Protein AF-A0A3N1GKJ7-F1 (afdb_monomer_lite)

Organism: NCBI:txid56438

Sequence (97 aa):
MTTIDLFVDDSDIDVAIDDRDEGERRALELANRIRAVAAHDPGQAQRLVDELIVQLDRVLGGTFREYLDGVTREVADRALREAGSESSADLPSPANS

Foldseek 3Di:
DDDPPPPPPPPPPPPPCDVVNVVVVVVVVVVVVLVVCCVVPVPVSLVVVLVVLVVQCVVVVNCSLVVDDDPVSVSSVVSVVVVVVVVVVPDPDPPDD

pLDDT: mean 78.9, std 17.86, range [37.91, 97.56]

Radius of gyration: 22.9 Å; chains: 1; bounding box: 91×34×38 Å

Structure (mmCIF, N/CA/C/O backbone):
data_AF-A0A3N1GKJ7-F1
#
_entry.id   AF-A0A3N1GKJ7-F1
#
loop_
_atom_site.group_PDB
_atom_site.id
_atom_site.type_symbol
_atom_site.label_atom_id
_atom_site.label_alt_id
_atom_site.label_comp_id
_atom_site.label_asym_id
_atom_site.label_entity_id
_atom_site.label_seq_id
_atom_site.pdbx_PDB_ins_code
_atom_site.Cartn_x
_atom_site.Cartn_y
_atom_site.Cartn_z
_atom_site.occupancy
_atom_site.B_iso_or_equiv
_atom_site.auth_seq_id
_atom_site.auth_comp_id
_atom_site.auth_asym_id
_atom_site.auth_atom_id
_atom_site.pdbx_PDB_model_num
ATOM 1 N N . MET A 1 1 ? 51.864 11.158 15.029 1.00 39.88 1 MET A N 1
ATOM 2 C CA . MET A 1 1 ? 51.198 10.089 14.259 1.00 39.88 1 MET A CA 1
ATOM 3 C C . MET A 1 1 ? 50.599 9.156 15.293 1.00 39.88 1 MET A C 1
ATOM 5 O O . MET A 1 1 ? 51.300 8.282 15.782 1.00 39.88 1 MET A O 1
ATOM 9 N N . THR A 1 2 ? 49.386 9.456 15.749 1.00 37.91 2 THR A N 1
ATOM 10 C CA . THR A 1 2 ? 48.764 8.747 16.873 1.00 37.91 2 THR A CA 1
ATOM 11 C C . THR A 1 2 ? 47.584 7.971 16.316 1.00 37.91 2 THR A C 1
ATOM 13 O O . THR A 1 2 ? 46.654 8.563 15.774 1.00 37.91 2 THR A O 1
ATOM 16 N N . THR A 1 3 ? 47.718 6.651 16.362 1.00 46.62 3 THR A N 1
ATOM 17 C CA . THR A 1 3 ? 46.731 5.637 15.997 1.00 46.62 3 THR A CA 1
ATOM 18 C C . THR A 1 3 ? 45.405 5.933 16.692 1.00 46.62 3 THR A C 1
ATOM 20 O O . THR A 1 3 ? 45.358 6.002 17.916 1.00 46.62 3 THR A O 1
ATOM 23 N N . ILE A 1 4 ? 44.341 6.149 15.917 1.00 52.91 4 ILE A N 1
ATOM 24 C CA . ILE A 1 4 ? 42.975 6.118 16.442 1.00 52.91 4 ILE A CA 1
ATOM 25 C C . ILE A 1 4 ? 42.633 4.636 16.563 1.00 52.91 4 ILE A C 1
ATOM 27 O O . ILE A 1 4 ? 42.312 3.977 15.576 1.00 52.91 4 ILE A O 1
ATOM 31 N N . ASP A 1 5 ? 42.822 4.118 17.770 1.00 47.50 5 ASP A N 1
ATOM 32 C CA . ASP A 1 5 ? 42.326 2.823 18.211 1.00 47.50 5 ASP A CA 1
ATOM 33 C C . ASP A 1 5 ? 40.796 2.821 18.092 1.00 47.50 5 ASP A C 1
ATOM 35 O O . ASP A 1 5 ? 40.085 3.473 18.857 1.00 47.50 5 ASP A O 1
ATOM 39 N N . LEU A 1 6 ? 40.293 2.119 17.078 1.00 54.06 6 LEU A N 1
ATOM 40 C CA . LEU A 1 6 ? 38.872 1.884 16.857 1.00 54.06 6 LEU A CA 1
ATOM 41 C C . LEU A 1 6 ? 38.419 0.724 17.761 1.00 54.06 6 LEU A C 1
ATOM 43 O O . LEU A 1 6 ? 38.054 -0.343 17.278 1.00 54.06 6 LEU A O 1
ATOM 47 N N . PHE A 1 7 ? 38.470 0.917 19.080 1.00 48.59 7 PHE A N 1
ATOM 48 C CA . PHE A 1 7 ? 37.686 0.092 19.999 1.00 48.59 7 PHE A CA 1
ATOM 49 C C . PHE A 1 7 ? 36.250 0.612 19.948 1.00 48.59 7 PHE A C 1
ATOM 51 O O . PHE A 1 7 ? 35.847 1.462 20.738 1.00 48.59 7 PHE A O 1
ATOM 58 N N . VAL A 1 8 ? 35.494 0.143 18.954 1.00 54.22 8 VAL A N 1
ATOM 59 C CA . VAL A 1 8 ? 34.038 0.094 19.084 1.00 54.22 8 VAL A CA 1
ATOM 60 C C . VAL A 1 8 ? 33.789 -0.954 20.160 1.00 54.22 8 VAL A C 1
ATOM 62 O O . VAL A 1 8 ? 33.939 -2.148 19.912 1.00 54.22 8 VAL A O 1
ATOM 65 N N . ASP A 1 9 ? 33.560 -0.483 21.380 1.00 45.19 9 ASP A N 1
ATOM 66 C CA . ASP A 1 9 ? 33.091 -1.313 22.477 1.00 45.19 9 ASP A CA 1
ATOM 67 C C . ASP A 1 9 ? 31.732 -1.897 22.063 1.00 45.19 9 ASP A C 1
ATOM 69 O O . ASP A 1 9 ? 30.759 -1.171 21.866 1.00 45.19 9 ASP A O 1
ATOM 73 N N . ASP A 1 10 ? 31.702 -3.210 21.840 1.00 52.41 10 ASP A N 1
ATOM 74 C CA . ASP A 1 10 ? 30.538 -3.987 21.387 1.00 52.41 10 ASP A CA 1
ATOM 75 C C . ASP A 1 10 ? 29.482 -4.161 22.505 1.00 52.41 10 ASP A C 1
ATOM 77 O O . ASP A 1 10 ? 28.614 -5.025 22.414 1.00 52.41 10 ASP A O 1
ATOM 81 N N . SER A 1 11 ? 29.560 -3.363 23.582 1.00 52.25 11 SER A N 1
ATOM 82 C CA . SER A 1 11 ? 28.737 -3.507 24.793 1.00 52.25 11 SER A CA 1
ATOM 83 C C . SER A 1 11 ? 27.824 -2.310 25.092 1.00 52.25 11 SER A C 1
ATOM 85 O O . SER A 1 11 ? 27.112 -2.355 26.087 1.00 52.25 11 SER A O 1
ATOM 87 N N . ASP A 1 12 ? 27.795 -1.271 24.245 1.00 51.88 12 ASP A N 1
ATOM 88 C CA . ASP A 1 12 ? 27.044 -0.021 24.493 1.00 51.88 12 ASP A CA 1
ATOM 89 C C . ASP A 1 12 ? 25.981 0.306 23.412 1.00 51.88 12 ASP A C 1
ATOM 91 O O . ASP A 1 12 ? 25.621 1.463 23.188 1.00 51.88 12 ASP A O 1
ATOM 95 N N . ILE A 1 13 ? 25.415 -0.707 22.745 1.00 53.47 13 ILE A N 1
ATOM 96 C CA . ILE A 1 13 ? 24.104 -0.582 22.076 1.00 53.47 13 ILE A CA 1
ATOM 97 C C . ILE A 1 13 ? 23.065 -1.403 22.855 1.00 53.47 13 ILE A C 1
ATOM 99 O O . ILE A 1 13 ? 22.451 -2.340 22.366 1.00 53.47 13 ILE A O 1
ATOM 103 N N . ASP A 1 14 ? 22.810 -0.980 24.092 1.00 54.53 14 ASP A N 1
ATOM 104 C CA . ASP A 1 14 ? 21.551 -1.249 24.802 1.00 54.53 14 ASP A CA 1
ATOM 105 C C . ASP A 1 14 ? 20.515 -0.161 24.452 1.00 54.53 14 ASP A C 1
ATOM 107 O O . ASP A 1 14 ? 19.832 0.413 25.304 1.00 54.53 14 ASP A O 1
ATOM 111 N N . VAL A 1 15 ? 20.396 0.173 23.162 1.00 53.66 15 VAL A N 1
ATOM 112 C CA . VAL A 1 15 ? 19.225 0.912 22.689 1.00 53.66 15 VAL A CA 1
ATOM 113 C C . VAL A 1 15 ? 18.111 -0.114 22.609 1.00 53.66 15 VAL A C 1
ATOM 115 O O . VAL A 1 15 ? 18.146 -0.998 21.753 1.00 53.66 15 VAL A O 1
ATOM 118 N N . ALA A 1 16 ? 17.130 -0.009 23.505 1.00 53.97 16 ALA A N 1
ATOM 119 C CA . ALA A 1 16 ? 15.845 -0.657 23.308 1.00 53.97 16 ALA A CA 1
ATOM 120 C C . ALA A 1 16 ? 15.334 -0.199 21.939 1.00 53.97 16 ALA A C 1
ATOM 122 O O . ALA A 1 16 ? 14.883 0.936 21.796 1.00 53.97 16 ALA A O 1
ATOM 123 N N . ILE A 1 17 ? 15.509 -1.045 20.922 1.00 53.53 17 ILE A N 1
ATOM 124 C CA . ILE A 1 17 ? 14.872 -0.876 19.625 1.00 53.53 17 ILE A CA 1
ATOM 125 C C . ILE A 1 17 ? 13.385 -0.935 19.952 1.00 53.53 17 ILE A C 1
ATOM 127 O O . ILE A 1 17 ? 12.846 -2.010 20.203 1.00 53.53 17 ILE A O 1
ATOM 131 N N . ASP A 1 18 ? 12.782 0.242 20.091 1.00 60.28 18 ASP A N 1
ATOM 132 C CA . ASP A 1 18 ? 11.368 0.427 20.367 1.00 60.28 18 ASP A CA 1
ATOM 133 C C . ASP A 1 18 ? 10.598 -0.396 19.323 1.00 60.28 18 ASP A C 1
ATOM 135 O O . ASP A 1 18 ? 10.955 -0.388 18.142 1.00 60.28 18 ASP A O 1
ATOM 139 N N . ASP A 1 19 ? 9.564 -1.139 19.724 1.00 59.28 19 ASP A N 1
ATOM 140 C CA . ASP A 1 19 ? 8.751 -1.968 18.817 1.00 59.28 19 ASP A CA 1
ATOM 141 C C . ASP A 1 19 ? 8.242 -1.158 17.604 1.00 59.28 19 ASP A C 1
ATOM 143 O O . ASP A 1 19 ? 7.977 -1.697 16.522 1.00 59.28 19 ASP A O 1
ATOM 147 N N . ARG A 1 20 ? 8.158 0.167 17.771 1.00 61.62 20 ARG A N 1
ATOM 148 C CA . ARG A 1 20 ? 7.890 1.148 16.722 1.00 61.62 20 ARG A CA 1
ATOM 149 C C . ARG A 1 20 ? 8.922 1.140 15.585 1.00 61.62 20 ARG A C 1
ATOM 151 O O . ARG A 1 20 ? 8.521 1.145 14.420 1.00 61.62 20 ARG A O 1
ATOM 158 N N . ASP A 1 21 ? 10.212 1.078 15.900 1.00 72.69 21 ASP A N 1
ATOM 159 C CA . ASP A 1 21 ? 11.306 1.074 14.920 1.00 72.69 21 ASP A CA 1
ATOM 160 C C . ASP A 1 21 ? 11.349 -0.247 14.138 1.00 72.69 21 ASP A C 1
ATOM 162 O O . ASP A 1 21 ? 11.663 -0.283 12.945 1.00 72.69 21 ASP A O 1
ATOM 166 N N . GLU A 1 22 ? 10.990 -1.353 14.792 1.00 81.88 22 GLU A N 1
ATOM 167 C CA . GLU A 1 22 ? 10.902 -2.666 14.152 1.00 81.88 22 GLU A CA 1
ATOM 168 C C . GLU A 1 22 ? 9.710 -2.748 13.183 1.00 81.88 22 GLU A C 1
ATOM 170 O O . GLU A 1 22 ? 9.832 -3.299 12.084 1.00 81.88 22 GLU A O 1
ATOM 175 N N . GLY A 1 23 ? 8.570 -2.148 13.543 1.00 83.25 23 GLY A N 1
ATOM 176 C CA . GLY A 1 23 ? 7.419 -2.016 12.649 1.00 83.25 23 GLY A CA 1
ATOM 177 C C . GLY A 1 23 ? 7.749 -1.226 11.379 1.00 83.25 23 GLY A C 1
ATOM 178 O O . GLY A 1 23 ? 7.435 -1.671 10.270 1.00 83.25 23 GLY A O 1
ATOM 179 N N . GLU A 1 24 ? 8.440 -0.093 11.524 1.00 84.62 24 GLU A N 1
ATOM 180 C CA . GLU A 1 24 ? 8.890 0.724 10.392 1.00 84.62 24 GLU A CA 1
ATOM 181 C C . GLU A 1 24 ? 9.877 -0.038 9.498 1.00 84.62 24 GLU A C 1
ATOM 183 O O . GLU A 1 24 ? 9.712 -0.079 8.274 1.00 84.62 24 GLU A O 1
ATOM 188 N N . ARG A 1 25 ? 10.855 -0.729 10.098 1.00 87.00 25 ARG A N 1
ATOM 189 C CA . ARG A 1 25 ? 11.835 -1.542 9.366 1.00 87.00 25 ARG A CA 1
ATOM 190 C C . ARG A 1 25 ? 11.161 -2.614 8.510 1.00 87.00 25 ARG A C 1
ATOM 192 O O . ARG A 1 25 ? 11.504 -2.768 7.336 1.00 87.00 25 ARG A O 1
ATOM 199 N N . ARG A 1 26 ? 10.172 -3.321 9.062 1.00 87.88 26 ARG A N 1
ATOM 200 C CA . ARG A 1 26 ? 9.414 -4.354 8.334 1.00 87.88 26 ARG A CA 1
ATOM 201 C C . ARG A 1 26 ? 8.579 -3.770 7.201 1.00 87.88 26 ARG A C 1
ATOM 203 O O . ARG A 1 26 ? 8.544 -4.349 6.115 1.00 87.88 26 ARG A O 1
ATOM 210 N N . ALA A 1 27 ? 7.933 -2.626 7.425 1.00 87.88 27 ALA A N 1
ATOM 211 C CA . ALA A 1 27 ? 7.160 -1.947 6.388 1.00 87.88 27 ALA A CA 1
ATOM 212 C C . ALA A 1 27 ? 8.052 -1.516 5.210 1.00 87.88 27 ALA A C 1
ATOM 214 O O . ALA A 1 27 ? 7.702 -1.736 4.047 1.00 87.88 27 ALA A O 1
ATOM 215 N N . LEU A 1 28 ? 9.240 -0.975 5.500 1.00 91.31 28 LEU A N 1
ATOM 216 C CA . LEU A 1 28 ? 10.230 -0.607 4.486 1.00 91.31 28 LEU A CA 1
ATOM 217 C C . LEU A 1 28 ? 10.757 -1.824 3.720 1.00 91.31 28 LEU A C 1
ATOM 219 O O . LEU A 1 28 ? 10.878 -1.784 2.493 1.00 91.31 28 LEU A O 1
ATOM 223 N N . GLU A 1 29 ? 11.048 -2.923 4.416 1.00 93.50 29 GLU A N 1
ATOM 224 C CA . GLU A 1 29 ? 11.484 -4.161 3.775 1.00 93.50 29 GLU A CA 1
ATOM 225 C C . GLU A 1 29 ? 10.412 -4.711 2.824 1.00 93.50 29 GLU A C 1
ATOM 227 O O . GLU A 1 29 ? 10.717 -5.078 1.685 1.00 93.50 29 GLU A O 1
ATOM 232 N N . LEU A 1 30 ? 9.147 -4.711 3.250 1.00 93.56 30 LEU A N 1
ATOM 233 C CA . LEU A 1 30 ? 8.025 -5.117 2.409 1.00 93.56 30 LEU A CA 1
ATOM 234 C C . LEU A 1 30 ? 7.917 -4.239 1.156 1.00 93.56 30 LEU A C 1
ATOM 236 O O . LEU A 1 30 ? 7.817 -4.766 0.047 1.00 93.56 30 LEU A O 1
ATOM 240 N N . ALA A 1 31 ? 8.005 -2.916 1.307 1.00 93.06 31 ALA A N 1
ATOM 241 C CA . ALA A 1 31 ? 7.972 -1.987 0.180 1.00 93.06 31 ALA A CA 1
ATOM 242 C C . ALA A 1 31 ? 9.118 -2.244 -0.818 1.00 93.06 31 ALA A C 1
ATOM 244 O O . ALA A 1 31 ? 8.907 -2.230 -2.035 1.00 93.06 31 ALA A O 1
ATOM 245 N N . ASN A 1 32 ? 10.323 -2.541 -0.321 1.00 94.81 32 ASN A N 1
ATOM 246 C CA . ASN A 1 32 ? 11.468 -2.893 -1.161 1.00 94.81 32 ASN A CA 1
ATOM 247 C C . ASN A 1 32 ? 11.249 -4.208 -1.917 1.00 94.81 32 ASN A C 1
ATOM 249 O O . ASN A 1 32 ? 11.553 -4.290 -3.108 1.00 94.81 32 ASN A O 1
ATOM 253 N N . ARG A 1 33 ? 10.675 -5.224 -1.264 1.00 95.19 33 ARG A N 1
ATOM 254 C CA . ARG A 1 33 ? 10.339 -6.501 -1.911 1.00 95.19 33 ARG A CA 1
ATOM 255 C C . ARG A 1 33 ? 9.276 -6.322 -2.995 1.00 95.19 33 ARG A C 1
ATOM 257 O O . ARG A 1 33 ? 9.453 -6.841 -4.092 1.00 95.19 33 ARG A O 1
ATOM 264 N N . ILE A 1 34 ? 8.227 -5.537 -2.741 1.00 94.81 34 ILE A N 1
ATOM 265 C CA . ILE A 1 34 ? 7.204 -5.214 -3.751 1.00 94.81 34 ILE A CA 1
ATOM 266 C C . ILE A 1 34 ? 7.839 -4.502 -4.949 1.00 94.81 34 ILE A C 1
ATOM 268 O O . ILE A 1 34 ? 7.542 -4.839 -6.093 1.00 94.81 34 ILE A O 1
ATOM 272 N N . ARG A 1 35 ? 8.769 -3.568 -4.712 1.00 93.81 35 ARG A N 1
ATOM 273 C CA . ARG A 1 35 ? 9.513 -2.894 -5.786 1.00 93.81 35 ARG A CA 1
ATOM 274 C C . ARG A 1 35 ? 10.355 -3.870 -6.612 1.00 93.81 35 ARG A C 1
ATOM 276 O O . ARG A 1 35 ? 10.389 -3.747 -7.833 1.00 93.81 35 ARG A O 1
ATOM 283 N N . ALA A 1 36 ? 11.005 -4.837 -5.966 1.00 97.12 36 ALA A N 1
ATOM 284 C CA . ALA A 1 36 ? 11.750 -5.884 -6.662 1.00 97.12 36 ALA A CA 1
ATOM 285 C C . ALA A 1 36 ? 10.826 -6.757 -7.524 1.00 97.12 36 ALA A C 1
ATOM 287 O O . ALA A 1 36 ? 11.152 -7.032 -8.675 1.00 97.12 36 ALA A O 1
ATOM 288 N N . VAL A 1 37 ? 9.643 -7.126 -7.018 1.00 97.06 37 VAL A N 1
ATOM 289 C CA . VAL A 1 37 ? 8.630 -7.835 -7.816 1.00 97.06 37 VAL A CA 1
ATOM 290 C C . VAL A 1 37 ? 8.187 -6.978 -8.998 1.00 97.06 37 VAL A C 1
ATOM 292 O O . VAL A 1 37 ? 8.181 -7.476 -10.115 1.00 97.06 37 VAL A O 1
ATOM 295 N N . ALA A 1 38 ? 7.908 -5.689 -8.796 1.00 96.06 38 ALA A N 1
ATOM 296 C CA . ALA A 1 38 ? 7.452 -4.789 -9.857 1.00 96.06 38 ALA A CA 1
ATOM 297 C C . ALA A 1 38 ? 8.463 -4.640 -11.006 1.00 96.06 38 ALA A C 1
ATOM 299 O O . ALA A 1 38 ? 8.063 -4.430 -12.149 1.00 96.06 38 ALA A O 1
ATOM 300 N N . ALA A 1 39 ? 9.761 -4.775 -10.716 1.00 97.44 39 ALA A N 1
ATOM 301 C CA . ALA A 1 39 ? 10.811 -4.773 -11.733 1.00 97.44 39 ALA A CA 1
ATOM 302 C C . ALA A 1 39 ? 10.765 -6.006 -12.657 1.00 97.44 39 ALA A C 1
ATOM 304 O O . ALA A 1 39 ? 11.242 -5.932 -13.788 1.00 97.44 39 ALA A O 1
ATOM 305 N N . HIS A 1 40 ? 10.198 -7.124 -12.193 1.00 97.56 40 HIS A N 1
ATOM 306 C CA . HIS A 1 40 ? 10.090 -8.374 -12.952 1.00 97.56 40 HIS A CA 1
ATOM 307 C C . HIS A 1 40 ? 8.681 -8.621 -13.498 1.00 97.56 40 HIS A C 1
ATOM 309 O O . HIS A 1 40 ? 8.527 -9.035 -14.644 1.00 97.56 40 HIS A O 1
ATOM 315 N N . ASP A 1 41 ? 7.664 -8.366 -12.681 1.00 97.31 41 ASP A N 1
ATOM 316 C CA . ASP A 1 41 ? 6.252 -8.539 -12.994 1.00 97.31 41 ASP A CA 1
ATOM 317 C C . ASP A 1 41 ? 5.432 -7.420 -12.316 1.00 97.31 41 ASP A C 1
ATOM 319 O O . ASP A 1 41 ? 5.059 -7.523 -11.138 1.00 97.31 41 ASP A O 1
ATOM 323 N N . PRO A 1 42 ? 5.136 -6.327 -13.043 1.00 95.50 42 PRO A N 1
ATOM 324 C CA . PRO A 1 42 ? 4.349 -5.224 -12.502 1.00 95.50 42 PRO A CA 1
ATOM 325 C C . PRO A 1 42 ? 2.900 -5.629 -12.196 1.00 95.50 42 PRO A C 1
ATOM 327 O O . PRO A 1 42 ? 2.298 -5.070 -11.280 1.00 95.50 42 PRO A O 1
ATOM 330 N N . GLY A 1 43 ? 2.342 -6.616 -12.908 1.00 95.50 43 GLY A N 1
ATOM 331 C CA . GLY A 1 43 ? 0.987 -7.107 -12.660 1.00 95.50 43 GLY A CA 1
ATOM 332 C C . GLY A 1 43 ? 0.897 -7.867 -11.340 1.00 95.50 43 GLY A C 1
ATOM 333 O O . GLY A 1 43 ? -0.019 -7.641 -10.548 1.00 95.50 43 GLY A O 1
ATOM 334 N N . GLN A 1 44 ? 1.884 -8.717 -11.053 1.00 94.94 44 GLN A N 1
ATOM 335 C CA . GLN A 1 44 ? 1.966 -9.406 -9.767 1.00 94.94 44 GLN A CA 1
ATOM 336 C C . GLN A 1 44 ? 2.181 -8.435 -8.606 1.00 94.94 44 GLN A C 1
ATOM 338 O O . GLN A 1 44 ? 1.537 -8.584 -7.569 1.00 94.94 44 GLN A O 1
ATOM 343 N N . ALA A 1 45 ? 3.047 -7.433 -8.771 1.00 95.69 45 ALA A N 1
ATOM 344 C CA . ALA A 1 45 ? 3.242 -6.412 -7.746 1.00 95.69 45 ALA A CA 1
ATOM 345 C C . ALA A 1 45 ? 1.941 -5.657 -7.445 1.00 95.69 45 ALA A C 1
ATOM 347 O O . ALA A 1 45 ? 1.625 -5.432 -6.278 1.00 95.69 45 ALA A O 1
ATOM 348 N N . GLN A 1 46 ? 1.162 -5.330 -8.481 1.00 93.25 46 GLN A N 1
ATOM 349 C CA . GLN A 1 46 ? -0.123 -4.665 -8.302 1.00 93.25 46 GLN A CA 1
ATOM 350 C C . GLN A 1 46 ? -1.112 -5.526 -7.510 1.00 93.25 46 GLN A C 1
ATOM 352 O O . GLN A 1 46 ? -1.714 -5.025 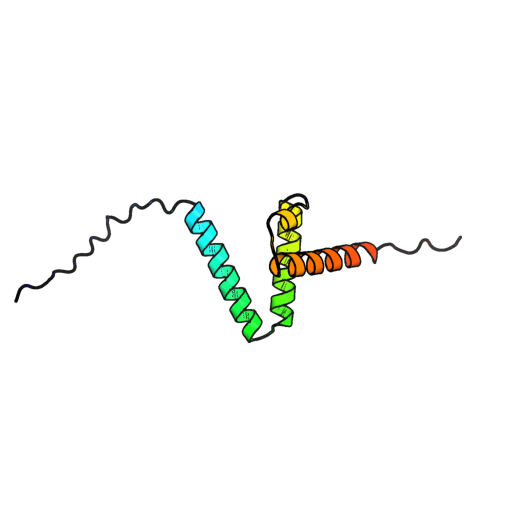-6.566 1.00 93.25 46 GLN A O 1
ATOM 357 N N . ARG A 1 47 ? -1.218 -6.827 -7.820 1.00 94.31 47 ARG A N 1
ATOM 358 C CA . ARG A 1 47 ? -2.078 -7.757 -7.065 1.00 94.31 47 ARG A CA 1
ATOM 359 C C . ARG A 1 47 ? -1.706 -7.829 -5.586 1.00 94.31 47 ARG A C 1
ATOM 361 O O . ARG A 1 47 ? -2.583 -7.750 -4.736 1.00 94.31 47 ARG A O 1
ATOM 368 N N . LEU A 1 48 ? -0.411 -7.909 -5.274 1.00 94.88 48 LEU A N 1
ATOM 369 C CA . LEU A 1 48 ? 0.067 -7.939 -3.886 1.00 94.88 48 LEU A CA 1
ATOM 370 C C . LEU A 1 48 ? -0.289 -6.657 -3.121 1.00 94.88 48 LEU A C 1
ATOM 372 O O . LEU A 1 48 ? -0.665 -6.715 -1.952 1.00 94.88 48 LEU A O 1
ATOM 376 N N . VAL A 1 49 ? -0.173 -5.498 -3.775 1.00 93.75 49 VAL A N 1
ATOM 377 C CA . VAL A 1 49 ? -0.574 -4.210 -3.191 1.00 93.75 49 VAL A CA 1
ATOM 378 C C . VAL A 1 49 ? -2.085 -4.165 -2.966 1.00 93.75 49 VAL A C 1
ATOM 380 O O . VAL A 1 49 ? -2.525 -3.740 -1.900 1.00 93.75 49 VAL A O 1
ATOM 383 N N . ASP A 1 50 ? -2.873 -4.645 -3.926 1.00 93.88 50 ASP A N 1
ATOM 384 C CA . ASP A 1 50 ? -4.335 -4.647 -3.840 1.00 93.88 50 ASP A CA 1
ATOM 385 C C . ASP A 1 50 ? -4.824 -5.565 -2.703 1.00 93.88 50 ASP A C 1
ATOM 387 O O . ASP A 1 50 ? -5.643 -5.154 -1.879 1.00 93.88 50 ASP A O 1
ATOM 391 N N . GLU A 1 51 ? -4.252 -6.765 -2.575 1.00 93.81 51 GLU A N 1
ATOM 392 C CA . GLU A 1 51 ? -4.524 -7.691 -1.467 1.00 93.81 51 GLU A CA 1
ATOM 393 C C . GLU A 1 51 ? -4.166 -7.088 -0.101 1.00 93.81 51 GLU A C 1
ATOM 395 O O . GLU A 1 51 ? -4.940 -7.206 0.855 1.00 93.81 51 GLU A O 1
ATOM 400 N N . LEU A 1 52 ? -3.014 -6.4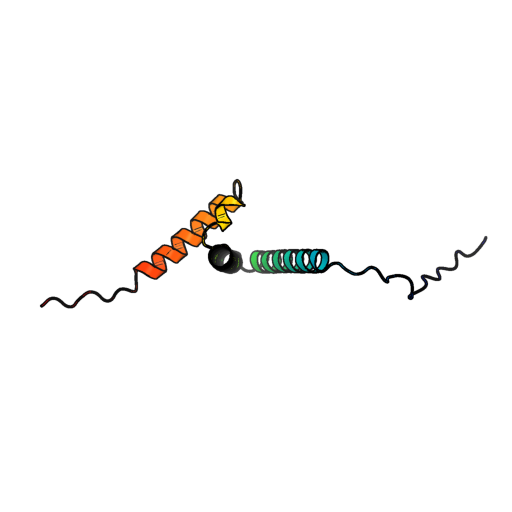15 -0.001 1.00 93.31 52 LEU A N 1
ATOM 401 C CA . LEU A 1 52 ? -2.587 -5.741 1.225 1.00 93.31 52 LEU A CA 1
ATOM 402 C C . LEU A 1 52 ? -3.577 -4.643 1.628 1.00 93.31 52 LEU A C 1
ATOM 404 O O . LEU A 1 52 ? -3.976 -4.573 2.789 1.00 93.31 52 LEU A O 1
ATOM 408 N N . ILE A 1 53 ? -4.011 -3.817 0.675 1.00 93.25 53 ILE A N 1
ATOM 409 C CA . ILE A 1 53 ? -4.999 -2.757 0.906 1.00 93.25 53 ILE A CA 1
ATOM 410 C C . ILE A 1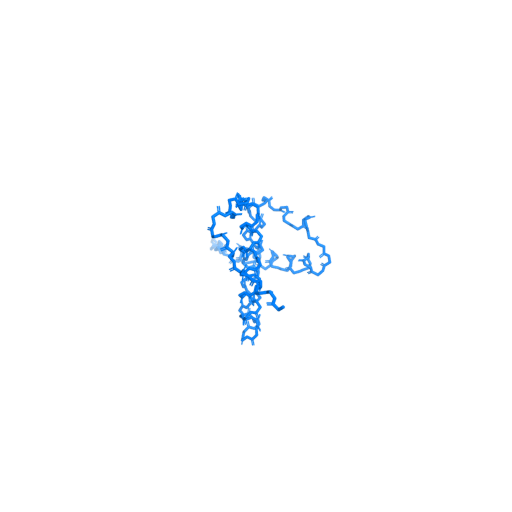 53 ? -6.307 -3.344 1.444 1.00 93.25 53 ILE A C 1
ATOM 412 O O . ILE A 1 53 ? -6.858 -2.826 2.414 1.00 93.25 53 ILE A O 1
ATOM 416 N N . VAL A 1 54 ? -6.791 -4.440 0.853 1.00 93.19 54 VAL A N 1
ATOM 417 C CA . VAL A 1 54 ? -8.020 -5.113 1.302 1.00 93.19 54 VAL A CA 1
ATOM 418 C C . VAL A 1 54 ? -7.886 -5.614 2.741 1.00 93.19 54 VAL A C 1
ATOM 420 O O . VAL A 1 54 ? -8.818 -5.479 3.534 1.00 93.19 54 VAL A O 1
ATOM 423 N N . GLN A 1 55 ? -6.739 -6.186 3.106 1.00 93.00 55 GLN A N 1
ATOM 424 C CA . GLN A 1 55 ? -6.507 -6.653 4.473 1.00 93.00 55 GLN A CA 1
ATOM 425 C C . GLN A 1 55 ? -6.421 -5.493 5.470 1.00 93.00 55 GLN A C 1
ATOM 427 O O . GLN A 1 55 ? -7.031 -5.571 6.537 1.00 93.00 55 GLN A O 1
ATOM 432 N N . LEU A 1 56 ? -5.726 -4.409 5.118 1.00 91.44 56 LEU A N 1
ATOM 433 C CA . LEU A 1 56 ? -5.619 -3.216 5.960 1.00 91.44 56 LEU A CA 1
ATOM 434 C C . LEU A 1 56 ? -6.983 -2.563 6.191 1.00 91.44 56 LEU A C 1
ATOM 436 O O . LEU A 1 56 ? -7.315 -2.234 7.328 1.00 91.44 56 LEU A O 1
ATOM 440 N N . ASP A 1 57 ? -7.802 -2.448 5.146 1.00 92.38 57 ASP A N 1
ATOM 441 C CA . ASP A 1 57 ? -9.165 -1.928 5.250 1.00 92.38 57 ASP A CA 1
ATOM 442 C C . ASP A 1 57 ? -10.027 -2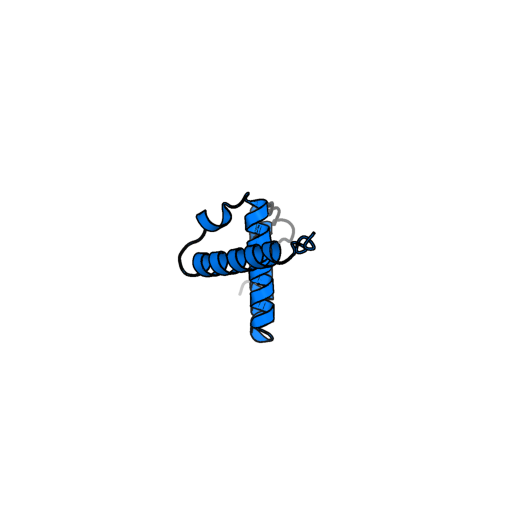.771 6.196 1.00 92.38 57 ASP A C 1
ATOM 444 O O . ASP A 1 57 ? -10.692 -2.225 7.074 1.00 92.38 57 ASP A O 1
ATOM 448 N N . ARG A 1 58 ? -9.941 -4.105 6.115 1.00 90.88 58 ARG A N 1
ATOM 449 C CA . ARG A 1 58 ? -10.656 -5.008 7.035 1.00 90.88 58 ARG A CA 1
ATOM 450 C C . ARG A 1 58 ? -10.205 -4.848 8.485 1.00 90.88 58 ARG A C 1
ATOM 452 O O . ARG A 1 58 ? -11.049 -4.804 9.377 1.00 90.88 58 ARG A O 1
ATOM 459 N N . VAL A 1 59 ? -8.897 -4.758 8.726 1.00 92.44 59 VAL A N 1
ATOM 460 C CA . VAL A 1 59 ? -8.336 -4.588 10.079 1.00 92.44 59 VAL A CA 1
ATOM 461 C C . VAL A 1 59 ? -8.726 -3.233 10.676 1.00 92.44 59 VAL A C 1
ATOM 463 O O . VAL A 1 59 ? -9.006 -3.147 11.868 1.00 92.44 59 VAL A O 1
ATOM 466 N N . LEU A 1 60 ? -8.812 -2.193 9.846 1.00 90.88 60 LEU A N 1
ATOM 467 C CA . LEU A 1 60 ? -9.207 -0.837 10.238 1.00 90.88 60 LEU A CA 1
ATOM 468 C C . LEU A 1 60 ? -10.726 -0.597 10.188 1.00 90.88 60 LEU A C 1
ATOM 470 O O . LEU A 1 60 ? -11.179 0.544 10.273 1.00 90.88 60 LEU A O 1
ATOM 474 N N . GLY A 1 61 ? -11.535 -1.648 10.037 1.00 89.00 61 GLY A N 1
ATOM 475 C CA . GLY A 1 61 ? -12.995 -1.538 10.049 1.00 89.00 61 GLY A CA 1
ATOM 476 C C . GL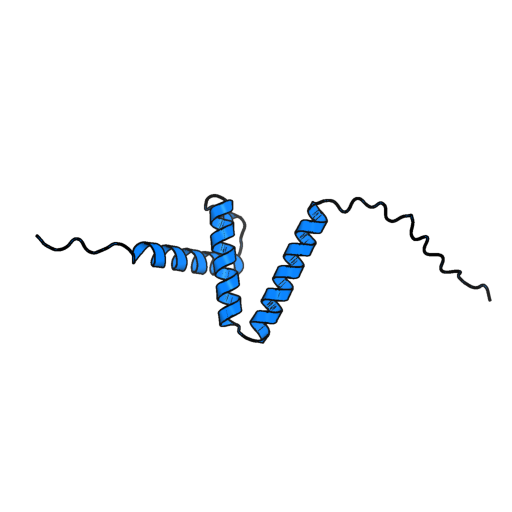Y A 1 61 ? -13.581 -0.709 8.898 1.00 89.00 61 GLY A C 1
ATOM 477 O O . GLY A 1 61 ? -14.608 -0.063 9.082 1.00 89.00 61 GLY A O 1
ATOM 478 N N . GLY A 1 62 ? -12.937 -0.703 7.729 1.00 88.75 62 GLY A N 1
ATOM 479 C CA . GLY A 1 62 ? -13.388 0.017 6.533 1.00 88.75 62 GLY A CA 1
ATOM 480 C C . GLY A 1 62 ? -12.962 1.486 6.460 1.00 88.75 62 GLY A C 1
ATOM 481 O O . GLY A 1 62 ? -13.441 2.219 5.596 1.00 88.75 62 GLY A O 1
ATOM 482 N N . THR A 1 63 ? -12.095 1.940 7.372 1.00 88.75 63 THR A N 1
ATOM 483 C CA . THR A 1 63 ? -11.671 3.352 7.468 1.00 88.75 63 THR A CA 1
ATOM 484 C C . THR A 1 63 ? -10.302 3.621 6.847 1.00 88.75 63 THR A C 1
ATOM 486 O O . THR A 1 63 ? -9.846 4.761 6.833 1.00 88.75 63 THR A O 1
ATOM 489 N N . PHE A 1 64 ? -9.629 2.609 6.286 1.00 88.12 64 PHE A N 1
ATOM 490 C CA . PHE A 1 64 ? -8.243 2.734 5.811 1.00 88.12 64 PHE A CA 1
ATOM 491 C C . PHE A 1 64 ? -8.045 3.891 4.821 1.00 88.12 64 PHE A C 1
ATOM 493 O O . PHE A 1 64 ? -7.042 4.599 4.866 1.00 88.12 64 PHE A O 1
ATOM 500 N N . ARG A 1 65 ? -9.044 4.143 3.973 1.00 88.12 65 ARG A N 1
ATOM 501 C CA . ARG A 1 65 ? -9.022 5.213 2.964 1.00 88.12 65 ARG A CA 1
ATOM 502 C C . ARG A 1 65 ? -8.993 6.622 3.551 1.00 88.12 65 ARG A C 1
ATOM 504 O O . ARG A 1 65 ? -8.587 7.547 2.855 1.00 88.12 65 ARG A O 1
ATOM 511 N N . GLU A 1 66 ? -9.446 6.800 4.789 1.00 89.94 66 GLU A N 1
ATOM 512 C CA . GLU A 1 66 ? -9.443 8.100 5.473 1.00 89.94 66 GLU A CA 1
ATOM 513 C C . GLU A 1 66 ? -8.022 8.554 5.825 1.00 89.94 66 GLU A C 1
ATOM 515 O O . GLU A 1 66 ? -7.776 9.747 5.982 1.00 89.94 66 GLU A O 1
ATOM 520 N N . TYR A 1 67 ? -7.082 7.609 5.882 1.00 87.75 67 TYR A N 1
ATOM 521 C CA . TYR A 1 67 ? -5.672 7.852 6.174 1.00 87.75 67 TYR A CA 1
ATOM 522 C C . TYR A 1 67 ? -4.813 8.054 4.917 1.00 87.75 67 TYR A C 1
ATOM 524 O O . TYR A 1 67 ? -3.600 8.218 5.035 1.00 87.75 67 TYR A O 1
ATOM 532 N N . LEU A 1 68 ? -5.413 8.023 3.722 1.00 89.44 68 LEU A N 1
ATOM 533 C CA . LEU A 1 68 ? -4.708 8.104 2.443 1.00 89.44 68 LEU A CA 1
ATOM 534 C C . LEU A 1 68 ? -5.046 9.382 1.675 1.00 89.44 68 LEU A C 1
ATOM 536 O O . LEU A 1 68 ? -6.181 9.867 1.692 1.00 89.44 68 LEU A O 1
ATOM 540 N N . ASP A 1 69 ? -4.071 9.874 0.912 1.00 90.44 69 ASP A N 1
ATOM 541 C CA . ASP A 1 69 ? -4.219 11.038 0.048 1.00 90.44 69 ASP A CA 1
ATOM 542 C C . ASP A 1 69 ? -3.690 10.815 -1.381 1.00 90.44 69 ASP A C 1
ATOM 544 O O . ASP A 1 69 ? -2.937 9.883 -1.692 1.00 90.44 69 ASP A O 1
ATOM 548 N N . GLY A 1 70 ? -4.182 11.659 -2.293 1.00 90.44 70 GLY A N 1
ATOM 549 C CA . GLY A 1 70 ? -3.797 11.678 -3.704 1.00 90.44 70 GLY A CA 1
ATOM 550 C C . GLY A 1 70 ? -3.825 10.301 -4.371 1.00 90.44 70 GLY A C 1
ATOM 551 O O . GLY A 1 70 ? -4.808 9.565 -4.295 1.00 90.44 70 GLY A O 1
ATOM 552 N N . VAL A 1 71 ? -2.706 9.949 -5.007 1.00 87.69 71 VAL A N 1
ATOM 553 C CA . VAL A 1 71 ? -2.548 8.709 -5.782 1.00 87.69 71 VAL A CA 1
ATOM 554 C C . VAL A 1 71 ? -2.747 7.461 -4.919 1.00 87.69 71 VAL A C 1
ATOM 556 O O . VAL A 1 71 ? -3.300 6.469 -5.386 1.00 87.69 71 VAL A O 1
ATOM 559 N N . THR A 1 72 ? -2.339 7.490 -3.647 1.00 87.31 72 THR A N 1
ATOM 560 C CA . THR A 1 72 ? -2.481 6.317 -2.768 1.00 87.31 72 THR A CA 1
ATOM 561 C C . THR A 1 72 ? -3.946 6.007 -2.478 1.00 87.31 72 THR A C 1
ATOM 563 O O . THR A 1 72 ? -4.347 4.841 -2.482 1.00 87.31 72 THR A O 1
ATOM 566 N N . ARG A 1 73 ? -4.771 7.051 -2.333 1.00 90.81 73 ARG A N 1
ATOM 567 C CA . ARG A 1 73 ? -6.219 6.920 -2.173 1.00 90.81 73 ARG A CA 1
ATOM 568 C C . ARG A 1 73 ? -6.883 6.362 -3.428 1.00 90.81 73 ARG A C 1
ATOM 570 O O . ARG A 1 73 ? -7.715 5.469 -3.316 1.00 90.81 73 ARG A O 1
ATOM 577 N N . GLU A 1 74 ? -6.486 6.825 -4.611 1.00 90.69 74 GLU A N 1
ATOM 578 C CA . GLU A 1 74 ? -7.016 6.317 -5.886 1.00 90.69 74 GLU A CA 1
ATOM 579 C C . GLU A 1 74 ? -6.720 4.822 -6.080 1.00 90.69 74 GLU A C 1
ATOM 581 O O . GLU A 1 74 ? -7.596 4.053 -6.490 1.00 90.69 74 GLU A O 1
ATOM 586 N N . VAL A 1 75 ? -5.500 4.393 -5.739 1.00 90.06 75 VAL A N 1
ATOM 587 C CA . VAL A 1 75 ? -5.106 2.978 -5.775 1.00 90.06 75 VAL A CA 1
ATOM 588 C C . VAL A 1 75 ? -5.949 2.161 -4.796 1.00 90.06 75 VAL A C 1
ATOM 590 O O . VAL A 1 75 ? -6.455 1.102 -5.173 1.00 90.06 75 VAL A O 1
ATOM 593 N N . ALA A 1 76 ? -6.164 2.666 -3.578 1.00 91.00 76 ALA A N 1
ATOM 594 C CA . ALA A 1 76 ? -6.989 1.985 -2.587 1.00 91.00 76 ALA A CA 1
ATOM 595 C C . ALA A 1 76 ? -8.465 1.885 -2.993 1.00 91.00 76 ALA A C 1
ATOM 597 O O . ALA A 1 76 ? -9.084 0.830 -2.840 1.00 91.00 76 ALA A O 1
ATOM 598 N N . ASP A 1 77 ? -9.019 2.946 -3.577 1.0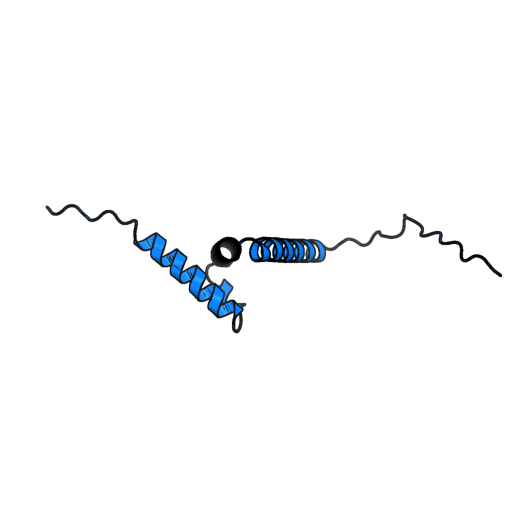0 92.38 77 ASP A N 1
ATOM 599 C CA . ASP A 1 77 ? -10.386 2.955 -4.092 1.00 92.38 77 ASP A CA 1
ATOM 600 C C . ASP A 1 77 ? -10.589 1.938 -5.218 1.00 92.38 77 ASP A C 1
ATOM 602 O O . ASP A 1 77 ? -11.652 1.316 -5.297 1.00 92.38 77 ASP A O 1
ATOM 606 N N . ARG A 1 78 ? -9.588 1.749 -6.087 1.00 92.19 78 ARG A N 1
ATOM 607 C CA . ARG A 1 78 ? -9.621 0.710 -7.123 1.00 92.19 78 ARG A CA 1
ATOM 608 C C . ARG A 1 78 ? -9.619 -0.686 -6.500 1.00 92.19 78 ARG A C 1
ATOM 610 O O . ARG A 1 78 ? -10.556 -1.441 -6.755 1.00 92.19 78 ARG A O 1
ATOM 617 N N . ALA A 1 79 ? -8.630 -0.991 -5.658 1.00 91.44 79 ALA A N 1
ATOM 618 C CA . ALA A 1 79 ? -8.464 -2.314 -5.052 1.00 91.44 79 ALA A CA 1
ATOM 619 C C . ALA A 1 79 ? -9.721 -2.764 -4.286 1.00 91.44 79 ALA A C 1
ATOM 621 O O . ALA A 1 79 ? -10.208 -3.883 -4.442 1.00 91.44 79 ALA A O 1
ATOM 622 N N . LEU A 1 80 ? -10.314 -1.862 -3.502 1.00 90.69 80 LEU A N 1
ATOM 623 C CA . LEU A 1 80 ? -11.486 -2.188 -2.690 1.00 90.69 80 LEU A CA 1
ATOM 624 C C . LEU A 1 80 ? -12.779 -2.300 -3.515 1.00 90.69 80 LEU A C 1
ATOM 626 O O . LEU A 1 80 ? -13.695 -3.029 -3.130 1.00 90.69 80 LEU A O 1
ATOM 630 N N . ARG A 1 81 ? -12.871 -1.608 -4.657 1.00 91.00 81 ARG A N 1
ATOM 631 C CA . ARG A 1 81 ? -13.993 -1.758 -5.599 1.00 91.00 81 ARG A CA 1
ATOM 632 C C . ARG A 1 81 ? -13.942 -3.101 -6.321 1.00 91.00 81 ARG A C 1
ATOM 634 O O . ARG A 1 81 ? -14.982 -3.737 -6.493 1.00 91.00 81 ARG A O 1
ATOM 641 N N . GLU A 1 82 ? -12.750 -3.523 -6.729 1.00 89.00 82 GLU A N 1
ATOM 642 C CA . GLU A 1 82 ? -12.522 -4.822 -7.367 1.00 89.00 82 GLU A CA 1
ATOM 643 C C . GLU A 1 82 ? -12.883 -5.960 -6.397 1.00 89.00 82 GLU A C 1
ATOM 645 O O . GLU A 1 82 ? -13.733 -6.787 -6.726 1.00 89.00 82 GLU A O 1
ATOM 650 N N . ALA A 1 83 ? -12.409 -5.899 -5.148 1.00 84.81 83 ALA A N 1
ATOM 651 C CA . ALA A 1 83 ? -12.743 -6.887 -4.117 1.00 84.81 83 ALA A CA 1
ATOM 652 C C . ALA A 1 83 ? -14.254 -6.968 -3.793 1.00 84.81 83 ALA A C 1
ATOM 654 O O . ALA A 1 83 ? -14.799 -8.047 -3.556 1.00 84.81 83 ALA A O 1
ATOM 655 N N . GLY A 1 84 ? -14.962 -5.831 -3.789 1.00 78.00 84 GLY A N 1
ATOM 656 C CA . GLY A 1 84 ? -16.420 -5.805 -3.597 1.00 78.00 84 GLY A CA 1
ATOM 657 C C . GLY A 1 84 ? -17.210 -6.385 -4.779 1.00 78.00 84 GLY A C 1
ATOM 658 O O . GLY A 1 84 ? -18.304 -6.926 -4.594 1.00 78.00 84 GLY A O 1
ATOM 659 N N . SER A 1 85 ? -16.647 -6.303 -5.988 1.00 72.19 85 SER A N 1
ATOM 660 C CA . SER A 1 85 ? -17.262 -6.827 -7.213 1.00 72.19 85 SER A CA 1
ATOM 661 C C . SER A 1 85 ? -17.153 -8.353 -7.292 1.00 72.19 85 SER A C 1
ATOM 663 O O . SER A 1 85 ? -18.120 -9.007 -7.677 1.00 72.19 85 SER A O 1
ATOM 665 N N . GLU A 1 86 ? -16.030 -8.928 -6.851 1.00 61.94 86 GLU A N 1
ATOM 666 C CA . GLU A 1 86 ? -15.835 -10.384 -6.765 1.00 61.94 86 GLU A CA 1
ATOM 667 C C . GLU A 1 86 ? -16.788 -11.040 -5.752 1.00 61.94 86 GLU A C 1
ATOM 669 O O . GLU A 1 86 ? -17.386 -12.072 -6.044 1.00 61.94 86 GLU A O 1
ATOM 674 N N . SER A 1 87 ? -17.021 -10.396 -4.602 1.00 59.06 87 SER A N 1
ATOM 675 C CA . SER A 1 87 ? -17.954 -10.883 -3.570 1.00 59.06 87 SER A CA 1
ATOM 676 C C . SER A 1 87 ? -19.419 -10.935 -4.045 1.00 59.06 87 SER A C 1
ATOM 678 O O . SER A 1 87 ? -20.213 -11.743 -3.570 1.00 59.06 87 SER A O 1
ATOM 680 N N . SER A 1 88 ? -19.795 -10.083 -5.005 1.00 57.69 88 SER A N 1
ATOM 681 C CA . SER A 1 88 ? -21.176 -9.988 -5.507 1.00 57.69 88 SER A CA 1
ATOM 682 C C . SER A 1 88 ? -21.495 -10.988 -6.629 1.00 57.69 88 SER A C 1
ATOM 684 O O . SER A 1 88 ? -22.667 -11.206 -6.934 1.00 57.69 88 SER A O 1
ATOM 686 N N . ALA A 1 89 ? -20.479 -11.597 -7.248 1.00 60.03 89 ALA A N 1
ATOM 687 C CA . ALA A 1 89 ? -20.643 -12.531 -8.364 1.00 60.03 89 ALA A CA 1
ATOM 688 C C . ALA A 1 89 ? -20.912 -13.988 -7.929 1.00 60.03 89 ALA A C 1
ATOM 690 O O . ALA A 1 89 ? -21.255 -14.813 -8.773 1.00 60.03 89 ALA A O 1
ATOM 691 N N . ASP A 1 90 ? -20.799 -14.302 -6.634 1.00 55.00 90 ASP A N 1
ATOM 692 C CA . ASP A 1 90 ? -20.894 -15.670 -6.093 1.00 55.00 90 ASP A CA 1
ATOM 693 C C . ASP A 1 90 ? -22.305 -16.060 -5.597 1.00 55.00 90 ASP A C 1
ATOM 695 O O . ASP A 1 90 ? -22.490 -17.076 -4.930 1.00 55.00 90 ASP A O 1
ATOM 699 N N . LEU A 1 91 ? -23.345 -15.273 -5.906 1.00 58.50 91 LEU A N 1
ATOM 700 C CA . LEU A 1 91 ? -24.722 -15.639 -5.555 1.00 58.50 91 LEU A CA 1
ATOM 701 C C . LEU A 1 91 ? -25.298 -16.628 -6.588 1.00 58.50 91 LEU A C 1
ATOM 703 O O . LEU A 1 91 ? -25.505 -16.239 -7.743 1.00 58.50 91 LEU A O 1
ATOM 707 N N . PRO A 1 92 ? -25.619 -17.885 -6.212 1.00 57.19 92 PRO A N 1
ATOM 708 C CA . PRO A 1 92 ? -26.281 -18.810 -7.118 1.00 57.19 92 PRO A CA 1
ATOM 709 C C . PRO A 1 92 ? -27.656 -18.255 -7.492 1.00 57.19 92 PRO A C 1
ATOM 711 O O . PRO A 1 92 ? -28.481 -17.942 -6.632 1.00 57.19 92 PRO A O 1
ATOM 714 N N . SER A 1 93 ? -27.889 -18.130 -8.799 1.00 60.69 93 SER A N 1
ATOM 715 C CA . SER A 1 93 ? -29.177 -17.731 -9.359 1.00 60.69 93 SER A CA 1
ATOM 716 C C . SER A 1 93 ? -30.275 -18.642 -8.787 1.00 60.69 93 SER A C 1
ATOM 718 O O . SER A 1 93 ? -30.139 -19.867 -8.899 1.00 60.69 93 SER A O 1
ATOM 720 N N . PRO A 1 94 ? -31.336 -18.110 -8.149 1.00 59.56 94 PRO A N 1
ATOM 721 C CA . PRO A 1 94 ? -32.435 -18.946 -7.699 1.00 59.56 94 PRO A CA 1
ATOM 722 C C . PRO A 1 94 ? -33.063 -19.582 -8.938 1.00 59.56 94 PRO A C 1
ATOM 724 O O . PRO A 1 94 ? -33.583 -18.890 -9.813 1.00 59.56 94 PRO A O 1
ATOM 727 N N . ALA A 1 95 ? -32.946 -20.907 -9.032 1.00 62.38 95 ALA A N 1
ATOM 728 C CA . ALA A 1 95 ? -33.566 -21.695 -10.081 1.00 62.38 95 ALA A CA 1
ATOM 729 C C . ALA A 1 95 ? -35.056 -21.329 -10.160 1.00 62.38 95 ALA A C 1
ATOM 731 O O . ALA A 1 95 ? -35.777 -21.423 -9.165 1.00 62.38 95 ALA A O 1
ATOM 732 N N . ASN A 1 96 ? -35.475 -20.858 -11.337 1.00 61.50 96 ASN A N 1
ATOM 733 C CA . ASN A 1 96 ? -36.865 -20.548 -11.648 1.00 61.50 96 ASN A CA 1
ATOM 734 C C . ASN A 1 96 ? -37.768 -21.730 -11.268 1.00 61.50 96 ASN A C 1
ATOM 736 O O . ASN A 1 96 ? -37.452 -22.879 -11.584 1.00 61.50 96 ASN A O 1
ATOM 740 N N . SER A 1 97 ? -38.858 -21.393 -10.576 1.00 61.47 97 SER A N 1
ATOM 741 C CA . SER A 1 97 ? -39.939 -22.290 -10.149 1.00 61.47 97 SER A CA 1
ATOM 742 C C . SER A 1 97 ? -40.674 -22.947 -11.312 1.00 61.47 97 SER A C 1
ATOM 744 O O . SER A 1 97 ? -40.778 -22.305 -12.382 1.00 61.47 97 SER A O 1
#

Secondary structure (DSSP, 8-state):
---------TT-------HHHHHHHHHHHHHHHHHHHHHH-HHHHHHHHHHHHHHHHHHTTT-GGGG--HHHHHHHHHHHHHHHHHHHTT-------